Protein AF-A0LBR7-F1 (afdb_monomer_lite)

pLDDT: mean 91.7, std 7.17, range [56.09, 98.31]

Organism: Magnetococcus marinus (strain ATCC BAA-1437 / JCM 17883 / MC-1) (NCBI:txid156889)

Structure (mmCIF, N/CA/C/O backbone):
data_AF-A0LBR7-F1
#
_entry.id   AF-A0LBR7-F1
#
loop_
_atom_site.group_PDB
_atom_site.id
_atom_site.type_symbol
_atom_site.label_atom_id
_atom_site.label_alt_id
_atom_site.label_comp_id
_atom_site.label_asym_id
_atom_site.label_entity_id
_atom_site.label_seq_id
_atom_site.pdbx_PDB_ins_code
_atom_site.Cartn_x
_atom_site.Cartn_y
_atom_site.Cartn_z
_atom_site.occupancy
_atom_site.B_iso_or_equiv
_atom_site.auth_seq_id
_atom_site.auth_comp_id
_atom_site.auth_asym_id
_atom_site.auth_atom_id
_atom_site.pdbx_PDB_model_num
ATOM 1 N N . MET A 1 1 ? -5.118 -0.762 -1.956 1.00 64.50 1 MET A N 1
ATOM 2 C CA . MET A 1 1 ? -4.131 0.347 -2.030 1.00 64.50 1 MET A CA 1
ATOM 3 C C . MET A 1 1 ? -2.705 -0.178 -2.137 1.00 64.50 1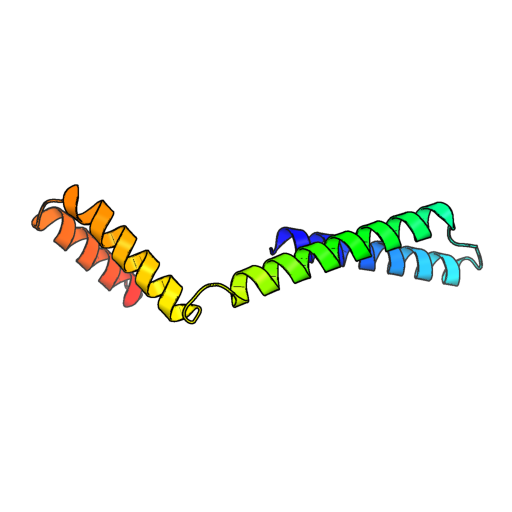 MET A C 1
ATOM 5 O O . MET A 1 1 ? -2.023 0.238 -3.063 1.00 64.50 1 MET A O 1
ATOM 9 N N . ILE A 1 2 ? -2.283 -1.104 -1.261 1.00 73.31 2 ILE A N 1
ATOM 10 C CA . ILE A 1 2 ? -0.970 -1.776 -1.346 1.00 73.31 2 ILE A CA 1
ATOM 11 C C . ILE A 1 2 ? -0.795 -2.463 -2.710 1.00 73.31 2 ILE A C 1
ATOM 13 O O . ILE A 1 2 ? 0.183 -2.206 -3.394 1.00 73.31 2 ILE A O 1
ATOM 17 N N . THR A 1 3 ? -1.808 -3.200 -3.175 1.00 88.44 3 THR A N 1
ATOM 18 C CA . THR A 1 3 ? -1.817 -3.851 -4.499 1.00 88.44 3 THR A CA 1
ATOM 19 C C . THR A 1 3 ? -1.590 -2.876 -5.662 1.00 88.44 3 THR A C 1
ATOM 21 O O . THR A 1 3 ? -0.689 -3.071 -6.466 1.00 88.44 3 THR A O 1
ATOM 24 N N . LEU A 1 4 ? -2.333 -1.764 -5.706 1.00 91.31 4 LEU A N 1
ATOM 25 C CA . LEU A 1 4 ? -2.198 -0.746 -6.757 1.00 91.31 4 LEU A CA 1
ATOM 26 C C . LEU A 1 4 ? -0.827 -0.051 -6.737 1.00 91.31 4 LEU A C 1
ATOM 28 O O . LEU A 1 4 ? -0.295 0.295 -7.790 1.00 91.31 4 LEU A O 1
ATOM 32 N N . GLN A 1 5 ? -0.253 0.156 -5.550 1.00 92.44 5 GLN A N 1
ATOM 33 C CA . GLN A 1 5 ? 1.090 0.713 -5.407 1.00 92.44 5 GLN A CA 1
ATOM 34 C C . GLN A 1 5 ? 2.148 -0.270 -5.929 1.00 92.44 5 GLN A C 1
ATOM 36 O O . GLN A 1 5 ? 3.026 0.148 -6.681 1.00 92.44 5 GLN A O 1
ATOM 41 N N . SER A 1 6 ? 2.027 -1.559 -5.600 1.00 94.94 6 SER A N 1
ATOM 42 C CA . SER A 1 6 ? 2.919 -2.610 -6.102 1.00 94.94 6 SER A CA 1
ATOM 43 C C . SER A 1 6 ? 2.836 -2.764 -7.622 1.00 94.94 6 SER A C 1
ATOM 45 O O . SER A 1 6 ? 3.864 -2.876 -8.278 1.00 94.94 6 SER A O 1
ATOM 47 N N . GLU A 1 7 ? 1.640 -2.683 -8.209 1.00 96.25 7 GLU A N 1
ATOM 48 C CA . GLU A 1 7 ? 1.461 -2.707 -9.669 1.00 96.25 7 GLU A CA 1
ATOM 49 C C . GLU A 1 7 ? 2.123 -1.507 -10.368 1.00 96.25 7 GLU A C 1
ATOM 51 O O . GLU A 1 7 ? 2.702 -1.652 -11.442 1.00 96.25 7 GLU A O 1
ATOM 56 N N . ILE A 1 8 ? 2.045 -0.311 -9.771 1.00 97.50 8 ILE A N 1
ATOM 57 C CA . ILE A 1 8 ? 2.734 0.888 -10.278 1.00 97.50 8 ILE A CA 1
ATOM 58 C C . ILE A 1 8 ? 4.251 0.691 -10.237 1.00 97.50 8 ILE A C 1
ATOM 60 O O . ILE A 1 8 ? 4.932 1.046 -11.200 1.00 97.50 8 ILE A O 1
ATOM 64 N N . THR A 1 9 ? 4.773 0.144 -9.137 1.00 97.81 9 THR A N 1
ATOM 65 C CA . THR A 1 9 ? 6.200 -0.167 -8.993 1.00 97.81 9 THR A CA 1
ATOM 66 C C . THR A 1 9 ? 6.637 -1.188 -10.038 1.00 97.81 9 THR A C 1
ATOM 68 O O . THR A 1 9 ? 7.562 -0.907 -10.788 1.00 97.81 9 THR A O 1
ATOM 71 N N . ALA A 1 10 ? 5.894 -2.282 -10.208 1.00 97.81 10 ALA A N 1
ATOM 72 C CA . ALA A 1 10 ? 6.210 -3.309 -11.196 1.00 97.81 10 ALA A CA 1
ATOM 73 C C . ALA A 1 10 ? 6.297 -2.755 -12.632 1.00 97.81 10 ALA A C 1
ATOM 75 O O . ALA A 1 10 ? 7.208 -3.108 -13.375 1.00 97.81 10 ALA A O 1
ATOM 76 N N . ILE A 1 11 ? 5.395 -1.847 -13.030 1.00 97.44 11 ILE A N 1
ATOM 77 C CA . ILE A 1 11 ? 5.459 -1.217 -14.363 1.00 97.44 11 ILE A CA 1
ATOM 78 C C . ILE A 1 11 ? 6.687 -0.303 -14.492 1.00 97.44 11 ILE A C 1
ATOM 80 O O . ILE A 1 11 ? 7.305 -0.249 -15.555 1.00 97.44 11 ILE A O 1
ATOM 84 N N . ARG A 1 12 ? 7.054 0.425 -13.430 1.00 98.06 12 ARG A N 1
ATOM 85 C CA . ARG A 1 12 ? 8.271 1.254 -13.427 1.00 98.06 12 ARG A CA 1
ATOM 86 C C . ARG A 1 12 ? 9.522 0.396 -13.560 1.00 98.06 12 ARG A C 1
ATOM 88 O O . ARG A 1 12 ? 10.384 0.746 -14.361 1.00 98.06 12 ARG A O 1
ATOM 95 N N . ASP A 1 13 ? 9.573 -0.722 -12.846 1.00 98.31 13 ASP A N 1
ATOM 96 C CA . ASP A 1 13 ? 10.689 -1.662 -12.904 1.00 98.31 13 ASP A CA 1
ATOM 97 C C . ASP A 1 13 ? 10.813 -2.258 -14.307 1.00 98.31 13 ASP A C 1
ATOM 99 O O . ASP A 1 13 ? 11.891 -2.224 -14.886 1.00 98.31 13 ASP A O 1
ATOM 103 N N . GLN A 1 14 ? 9.704 -2.679 -14.925 1.00 97.50 14 GLN A N 1
ATOM 104 C CA . GLN A 1 14 ? 9.696 -3.158 -16.314 1.00 97.50 14 GLN A CA 1
ATOM 105 C C . GLN A 1 14 ? 10.230 -2.112 -17.305 1.00 97.50 14 GLN A C 1
ATOM 107 O O . GLN A 1 14 ? 11.018 -2.444 -18.190 1.00 97.50 14 GLN A O 1
ATOM 112 N N . ILE A 1 15 ? 9.820 -0.847 -17.158 1.00 97.50 15 ILE A N 1
ATOM 113 C CA . ILE A 1 15 ? 10.325 0.258 -17.985 1.00 97.50 15 ILE A CA 1
ATOM 114 C C . ILE A 1 15 ? 11.829 0.455 -17.770 1.00 97.50 15 ILE A C 1
ATOM 116 O O . ILE A 1 15 ? 12.567 0.584 -18.746 1.00 97.50 15 ILE A O 1
ATOM 120 N N . ALA A 1 16 ? 12.287 0.452 -16.518 1.00 97.38 16 ALA A N 1
ATOM 121 C CA . ALA A 1 16 ? 13.696 0.612 -16.181 1.00 97.38 16 ALA A CA 1
ATOM 122 C C . ALA A 1 16 ? 14.546 -0.552 -16.712 1.00 97.38 16 ALA A C 1
ATOM 124 O O . ALA A 1 16 ? 15.589 -0.322 -17.319 1.00 97.38 16 ALA A O 1
ATOM 125 N N . THR A 1 17 ? 14.082 -1.795 -16.565 1.00 97.19 17 THR A N 1
ATOM 126 C CA . THR A 1 17 ? 14.752 -2.985 -17.104 1.00 97.19 17 THR A CA 1
ATOM 127 C C . THR A 1 17 ? 14.873 -2.919 -18.624 1.00 97.19 17 THR A C 1
ATOM 129 O O . THR A 1 17 ? 15.953 -3.173 -19.155 1.00 97.19 17 THR A O 1
ATOM 132 N N . ALA A 1 18 ? 13.807 -2.536 -19.332 1.00 95.50 18 ALA A N 1
ATOM 133 C CA . ALA A 1 18 ? 13.859 -2.378 -20.785 1.00 95.50 18 ALA A CA 1
ATOM 134 C C . ALA A 1 18 ? 14.827 -1.261 -21.216 1.00 95.50 18 ALA A C 1
ATOM 136 O O . ALA A 1 18 ? 15.508 -1.391 -22.235 1.00 95.50 18 ALA A O 1
ATOM 137 N N . ASP A 1 19 ? 14.925 -0.178 -20.439 1.00 95.62 19 ASP A N 1
ATOM 138 C CA . ASP A 1 19 ? 15.894 0.892 -20.691 1.00 95.62 19 ASP A CA 1
ATOM 139 C C . ASP A 1 19 ? 17.339 0.416 -20.494 1.00 95.62 19 ASP A C 1
ATOM 141 O O . ASP A 1 19 ? 18.174 0.641 -21.370 1.00 95.62 19 ASP A O 1
ATOM 145 N N . LEU A 1 20 ? 17.619 -0.330 -19.421 1.00 96.69 20 LEU A N 1
ATOM 146 C CA . LEU A 1 20 ? 18.932 -0.939 -19.184 1.00 96.69 20 LEU A CA 1
ATOM 147 C C . LEU A 1 20 ? 19.323 -1.912 -20.305 1.00 96.69 20 LEU A C 1
ATOM 149 O O . LEU A 1 20 ? 20.449 -1.870 -20.795 1.00 96.69 20 LEU A O 1
ATOM 153 N N . GLN A 1 21 ? 18.388 -2.745 -20.768 1.00 95.00 21 GLN A N 1
ATOM 154 C CA . GLN A 1 21 ? 18.619 -3.645 -21.904 1.00 95.00 21 GLN A CA 1
ATOM 155 C C . GLN A 1 21 ? 18.917 -2.875 -23.195 1.00 95.00 21 GLN A C 1
ATOM 157 O O . GLN A 1 21 ? 19.829 -3.248 -23.938 1.00 95.00 21 GLN A O 1
ATOM 162 N N . ARG A 1 22 ? 18.193 -1.776 -23.454 1.00 95.25 22 ARG A N 1
ATOM 163 C CA . ARG A 1 22 ? 18.468 -0.885 -24.590 1.00 95.25 22 ARG A CA 1
ATOM 164 C C . ARG A 1 22 ? 19.888 -0.329 -24.520 1.00 95.25 22 ARG A C 1
ATOM 166 O O . ARG A 1 22 ? 20.597 -0.356 -25.519 1.00 95.25 22 ARG A O 1
ATOM 173 N N . GLN A 1 23 ? 20.294 0.169 -23.353 1.00 94.38 23 GLN A N 1
ATOM 174 C CA . GLN A 1 23 ? 21.625 0.743 -23.142 1.00 94.38 23 GLN A CA 1
ATOM 175 C C . GLN A 1 23 ? 22.734 -0.302 -23.325 1.00 94.38 23 GLN A C 1
ATOM 177 O O . GLN A 1 23 ? 23.724 -0.016 -23.989 1.00 94.38 23 GLN A O 1
ATO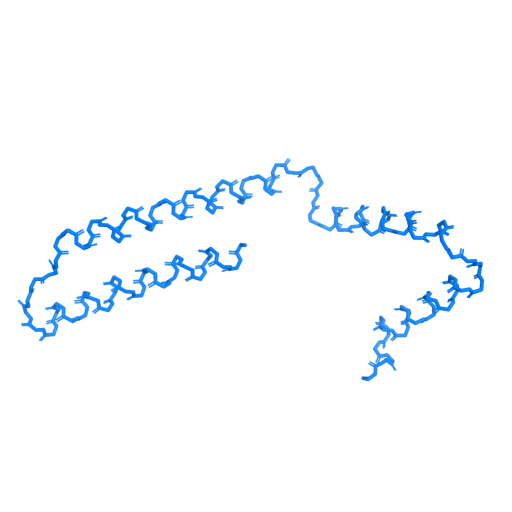M 182 N N . ALA A 1 24 ? 22.546 -1.515 -22.798 1.00 95.06 24 ALA A N 1
ATOM 183 C CA . ALA A 1 24 ? 23.533 -2.590 -22.883 1.00 95.06 24 ALA A CA 1
ATOM 184 C C . ALA A 1 24 ? 23.719 -3.134 -24.309 1.00 95.06 24 ALA A C 1
ATOM 186 O O . ALA A 1 24 ? 24.826 -3.490 -24.698 1.00 95.06 24 ALA A O 1
ATOM 187 N N . THR A 1 25 ? 22.639 -3.210 -25.091 1.00 93.12 25 THR A N 1
ATOM 188 C CA . THR A 1 25 ? 22.661 -3.804 -26.441 1.00 93.12 25 THR A CA 1
ATOM 189 C C . THR A 1 25 ? 22.811 -2.779 -27.566 1.00 93.12 25 THR A C 1
ATOM 191 O O . THR A 1 25 ? 22.995 -3.165 -28.717 1.00 93.12 25 THR A O 1
ATOM 194 N N . GLY A 1 26 ? 22.669 -1.481 -27.271 1.00 90.31 26 GLY A N 1
ATOM 195 C CA . GLY A 1 26 ? 22.564 -0.427 -28.288 1.00 90.31 26 GLY A CA 1
ATOM 196 C C . GLY A 1 26 ? 21.288 -0.515 -29.141 1.00 90.31 26 GLY A C 1
ATOM 197 O O . GLY A 1 26 ? 21.168 0.188 -30.144 1.00 90.31 26 GLY A O 1
ATOM 198 N N . GLY A 1 27 ? 20.344 -1.387 -28.769 1.00 89.12 27 GLY A N 1
ATOM 199 C CA . GLY A 1 27 ? 19.101 -1.623 -29.496 1.00 89.12 27 GLY A CA 1
ATOM 200 C C . GLY A 1 27 ? 18.069 -0.505 -29.329 1.00 89.12 27 GLY A C 1
ATOM 201 O O . GLY A 1 27 ? 18.323 0.552 -28.751 1.00 89.12 27 GLY A O 1
ATOM 202 N N . ARG A 1 28 ? 16.850 -0.741 -29.824 1.00 90.62 28 ARG A N 1
ATOM 203 C CA . ARG A 1 28 ? 15.694 0.147 -29.620 1.00 90.62 28 ARG A CA 1
ATOM 204 C C . ARG A 1 28 ? 14.651 -0.545 -28.751 1.00 90.62 28 ARG A C 1
ATOM 206 O O . ARG A 1 28 ? 14.431 -1.743 -28.883 1.00 90.62 28 ARG A O 1
ATOM 213 N N . ILE A 1 29 ? 13.991 0.226 -27.891 1.00 92.19 29 ILE A N 1
ATOM 214 C CA . ILE A 1 29 ? 12.804 -0.241 -27.163 1.00 92.19 29 ILE A CA 1
ATOM 215 C C . ILE A 1 29 ? 11.632 -0.300 -28.148 1.00 92.19 29 ILE A C 1
ATOM 217 O O . ILE A 1 29 ? 11.471 0.612 -28.963 1.00 92.19 29 ILE A O 1
ATOM 221 N N . ASP A 1 30 ? 10.796 -1.334 -28.045 1.00 94.38 30 ASP A N 1
ATOM 222 C CA . ASP A 1 30 ? 9.520 -1.395 -28.763 1.00 94.38 30 ASP A CA 1
ATOM 223 C C . ASP A 1 30 ? 8.633 -0.204 -28.353 1.00 94.38 30 ASP A C 1
ATOM 225 O O . ASP A 1 30 ? 8.154 -0.103 -27.218 1.00 94.38 30 ASP A O 1
ATOM 229 N N . ALA A 1 31 ? 8.412 0.708 -29.301 1.00 94.88 31 ALA A N 1
ATOM 230 C CA . ALA A 1 31 ? 7.636 1.923 -29.094 1.00 94.88 31 ALA A CA 1
ATOM 231 C C . ALA A 1 31 ? 6.168 1.637 -28.732 1.00 94.88 31 ALA A C 1
ATOM 233 O O . ALA A 1 31 ? 5.594 2.344 -27.899 1.00 94.88 31 ALA A O 1
ATOM 234 N N . ALA A 1 32 ? 5.563 0.592 -29.308 1.00 96.81 32 ALA A N 1
ATOM 235 C CA . ALA A 1 32 ? 4.183 0.215 -29.020 1.00 96.81 32 ALA A CA 1
ATOM 236 C C . ALA A 1 32 ? 4.063 -0.361 -27.604 1.00 96.81 32 ALA A C 1
ATOM 238 O O . ALA A 1 32 ? 3.154 0.002 -26.851 1.00 96.81 32 ALA A O 1
ATOM 239 N N . TRP A 1 33 ? 5.006 -1.215 -27.198 1.00 97.12 33 TRP A N 1
ATOM 240 C CA . TRP A 1 33 ? 5.096 -1.677 -25.813 1.00 97.12 33 TRP A CA 1
ATOM 2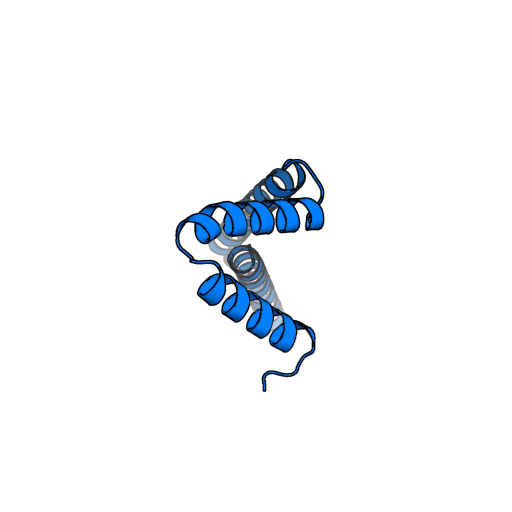41 C C . TRP A 1 33 ? 5.303 -0.517 -24.830 1.00 97.12 33 TRP A C 1
ATOM 243 O O . TRP A 1 33 ? 4.537 -0.394 -23.872 1.00 97.12 33 TRP A O 1
ATOM 253 N N . PHE A 1 34 ? 6.265 0.372 -25.091 1.00 96.62 34 PHE A N 1
ATOM 254 C CA . PHE A 1 34 ? 6.578 1.487 -24.195 1.00 96.62 34 PHE A CA 1
ATOM 255 C C . PHE A 1 34 ? 5.393 2.442 -24.031 1.00 96.62 34 PHE A C 1
ATOM 257 O O . PHE A 1 34 ? 5.082 2.871 -22.915 1.00 96.62 34 PHE A O 1
ATOM 264 N N . HIS A 1 35 ? 4.675 2.736 -25.121 1.00 97.62 35 HIS A N 1
ATOM 265 C CA . HIS A 1 35 ? 3.464 3.544 -25.046 1.00 97.62 35 HIS A CA 1
ATOM 266 C C . HIS A 1 35 ? 2.390 2.866 -24.185 1.00 97.62 35 HIS A C 1
ATOM 268 O O . HIS A 1 35 ? 1.831 3.520 -23.299 1.00 97.62 35 HIS A O 1
ATOM 274 N N . ARG A 1 36 ? 2.132 1.565 -24.382 1.00 98.00 36 ARG A N 1
ATOM 275 C CA . ARG A 1 36 ? 1.174 0.810 -23.554 1.00 98.00 36 ARG A CA 1
ATOM 276 C C . ARG A 1 36 ? 1.565 0.828 -22.077 1.00 98.00 36 ARG A C 1
ATOM 278 O O . ARG A 1 36 ? 0.710 1.102 -21.236 1.00 98.00 36 ARG A O 1
ATOM 285 N N . ALA A 1 37 ? 2.845 0.621 -21.764 1.00 97.62 37 ALA A N 1
ATOM 286 C CA . ALA A 1 37 ? 3.360 0.658 -20.397 1.00 97.62 37 ALA A CA 1
ATOM 287 C C . ALA A 1 37 ? 3.153 2.037 -19.743 1.00 97.62 37 ALA A C 1
ATOM 289 O O . ALA A 1 37 ? 2.645 2.125 -18.623 1.00 97.62 37 ALA A O 1
ATOM 290 N N . ARG A 1 38 ? 3.449 3.132 -20.460 1.00 97.94 38 ARG A N 1
ATOM 291 C CA . ARG A 1 38 ? 3.202 4.502 -19.972 1.00 97.94 38 ARG A CA 1
ATOM 292 C C . ARG A 1 38 ? 1.723 4.801 -19.758 1.00 97.94 38 ARG A C 1
ATOM 294 O O . ARG A 1 38 ? 1.372 5.418 -18.752 1.00 97.94 38 ARG A O 1
ATOM 301 N N . THR A 1 39 ? 0.860 4.370 -20.673 1.00 98.12 39 THR A N 1
ATOM 302 C CA . THR A 1 39 ? -0.593 4.548 -20.544 1.00 98.12 39 THR A CA 1
ATOM 303 C C . THR A 1 39 ? -1.127 3.787 -19.331 1.00 98.12 39 THR A C 1
ATOM 305 O O . THR A 1 39 ? -1.851 4.357 -18.514 1.00 98.12 39 THR A O 1
ATOM 308 N N . ALA A 1 40 ? -0.703 2.533 -19.143 1.00 97.69 40 ALA A N 1
ATOM 309 C CA . ALA A 1 40 ? -1.063 1.737 -17.972 1.00 97.69 40 ALA A CA 1
ATOM 310 C C . ALA A 1 40 ? -0.581 2.386 -16.661 1.00 97.69 40 ALA A C 1
ATOM 312 O O . ALA A 1 40 ? -1.352 2.481 -15.702 1.00 97.69 40 ALA A O 1
ATOM 313 N N . LEU A 1 41 ? 0.660 2.889 -16.631 1.00 98.00 41 LEU A N 1
ATOM 314 C CA . LEU A 1 41 ? 1.220 3.601 -15.482 1.00 98.00 41 LEU A CA 1
ATOM 315 C C . LEU A 1 41 ? 0.386 4.837 -15.123 1.00 98.00 41 LEU A C 1
ATOM 317 O O . LEU A 1 41 ? -0.001 4.998 -13.963 1.00 98.00 41 LEU A O 1
ATOM 321 N N . ARG A 1 42 ? 0.071 5.677 -16.117 1.00 97.81 42 ARG A N 1
ATOM 322 C CA . ARG A 1 42 ? -0.739 6.886 -15.933 1.00 97.81 42 ARG A CA 1
ATOM 323 C C . ARG A 1 42 ? -2.111 6.553 -15.352 1.00 97.81 42 ARG A C 1
ATOM 325 O O . ARG A 1 42 ? -2.485 7.114 -14.325 1.00 97.81 42 ARG A O 1
ATOM 332 N N . HIS A 1 43 ? -2.832 5.599 -15.942 1.00 97.62 43 HIS A N 1
ATOM 333 C CA . HIS A 1 43 ? -4.156 5.213 -15.449 1.00 97.62 43 HIS A CA 1
ATOM 334 C C . HIS A 1 43 ? -4.125 4.710 -14.003 1.00 97.62 43 HIS A C 1
ATOM 336 O O . HIS A 1 43 ? -4.996 5.066 -13.203 1.00 97.62 43 HIS A O 1
ATOM 342 N N . LYS A 1 44 ? -3.122 3.903 -13.636 1.00 96.88 44 LYS A N 1
ATOM 343 C CA . LYS A 1 44 ? -2.984 3.405 -12.260 1.00 96.88 44 LYS A CA 1
ATOM 344 C C . LYS A 1 44 ? -2.640 4.527 -11.277 1.00 96.88 44 LYS A C 1
ATOM 346 O O . LYS A 1 44 ? -3.211 4.560 -10.188 1.00 96.88 44 LYS A O 1
ATOM 351 N N . GLN A 1 45 ? -1.783 5.4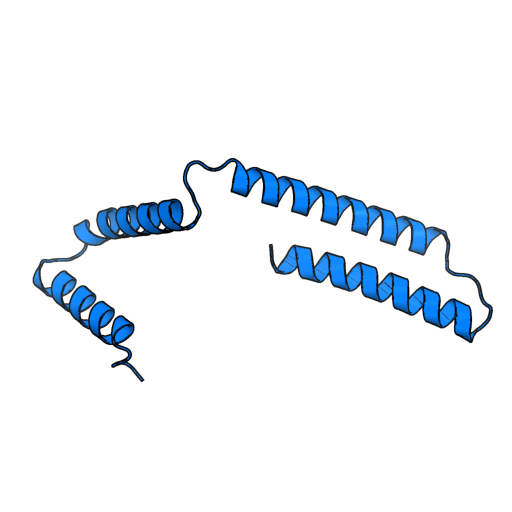73 -11.664 1.00 96.88 45 GLN A N 1
ATOM 352 C CA . GLN A 1 45 ? -1.463 6.654 -10.853 1.00 96.88 45 GLN A CA 1
ATOM 353 C C . GLN A 1 45 ? -2.682 7.556 -10.634 1.00 96.88 45 GLN A C 1
ATOM 355 O O . GLN A 1 45 ? -2.956 7.937 -9.498 1.00 96.88 45 GLN A O 1
ATOM 360 N N . GLU A 1 46 ? -3.452 7.842 -11.684 1.00 97.00 46 GLU A N 1
ATOM 361 C CA . GLU A 1 46 ? -4.693 8.621 -11.584 1.00 97.00 46 GLU A CA 1
ATOM 362 C C . GLU A 1 46 ? -5.709 7.931 -10.667 1.00 97.00 46 GLU A C 1
ATOM 364 O O . GLU A 1 46 ? -6.342 8.565 -9.823 1.00 97.00 46 GLU A O 1
ATOM 369 N N . ARG A 1 47 ? -5.840 6.607 -10.784 1.00 95.69 47 ARG A N 1
ATOM 370 C CA . ARG A 1 47 ? -6.737 5.813 -9.942 1.00 95.69 47 ARG A CA 1
ATOM 371 C C . ARG A 1 47 ? -6.297 5.818 -8.473 1.00 95.69 47 ARG A C 1
ATOM 373 O O . ARG A 1 47 ? -7.144 5.934 -7.590 1.00 95.69 47 ARG A O 1
ATOM 380 N N . LEU A 1 48 ? -4.991 5.754 -8.206 1.00 94.94 48 LEU A N 1
ATOM 381 C CA . LEU A 1 48 ? -4.442 5.890 -6.856 1.00 94.94 48 LEU A CA 1
ATOM 382 C C . LEU A 1 48 ? -4.672 7.298 -6.291 1.00 94.94 48 LEU A C 1
ATOM 384 O O . LEU A 1 48 ? -5.020 7.426 -5.119 1.00 94.94 48 LEU A O 1
ATOM 388 N N . ALA A 1 49 ? -4.498 8.340 -7.107 1.00 94.44 49 ALA A N 1
ATOM 389 C CA . ALA A 1 49 ? -4.746 9.722 -6.709 1.00 94.44 49 ALA A CA 1
ATOM 390 C C . ALA A 1 49 ? -6.216 9.936 -6.325 1.00 94.44 49 ALA A C 1
ATOM 392 O O . ALA A 1 49 ? -6.479 10.436 -5.235 1.00 94.44 49 ALA A O 1
ATOM 393 N N . ARG A 1 50 ? -7.162 9.454 -7.146 1.00 94.50 50 ARG A N 1
ATOM 394 C CA . ARG A 1 50 ? -8.601 9.490 -6.826 1.00 94.50 50 ARG A CA 1
ATOM 395 C C . ARG A 1 50 ? -8.924 8.771 -5.519 1.00 94.50 50 ARG A C 1
ATOM 397 O O . ARG A 1 50 ? -9.685 9.287 -4.713 1.00 94.50 50 ARG A O 1
ATOM 404 N N . PHE A 1 51 ? -8.324 7.604 -5.282 1.00 90.19 51 PHE A N 1
ATOM 405 C CA . PHE A 1 51 ? -8.535 6.860 -4.039 1.00 90.19 51 PHE A CA 1
ATOM 406 C C . PHE A 1 51 ? -7.988 7.604 -2.813 1.00 90.19 51 PHE A C 1
ATOM 408 O O . PHE A 1 51 ? -8.653 7.677 -1.784 1.00 90.19 51 PHE A O 1
ATOM 415 N N . LYS A 1 52 ? -6.787 8.186 -2.923 1.00 89.50 52 LYS A N 1
ATOM 416 C CA . LYS A 1 52 ? -6.201 9.004 -1.851 1.00 89.50 52 LYS A CA 1
ATOM 417 C C . LYS A 1 52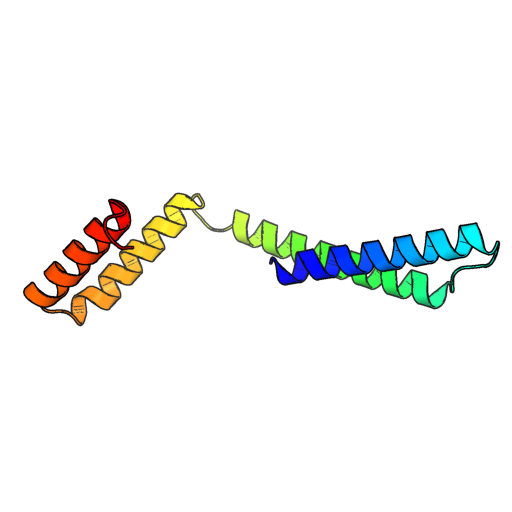 ? -7.051 10.233 -1.561 1.00 89.50 52 LYS A C 1
ATOM 419 O O . LYS A 1 52 ? -7.267 10.542 -0.396 1.00 89.50 52 LYS A O 1
ATOM 424 N N . GLU A 1 53 ? -7.536 10.900 -2.600 1.00 92.50 53 GLU A N 1
ATOM 425 C CA . GLU A 1 53 ? -8.394 12.070 -2.455 1.00 92.50 53 GLU A CA 1
ATOM 426 C C . GLU A 1 53 ? -9.724 11.713 -1.800 1.00 92.50 53 GLU A C 1
ATOM 428 O O . GLU A 1 53 ? -10.127 12.351 -0.835 1.00 92.50 53 GLU A O 1
ATOM 433 N N . HIS A 1 54 ? -10.338 10.608 -2.223 1.00 89.06 54 HIS A N 1
ATOM 434 C CA . HIS A 1 54 ? -11.536 10.097 -1.574 1.00 89.06 54 HIS A CA 1
ATOM 435 C C . HIS A 1 54 ? -11.307 9.832 -0.077 1.00 89.06 54 HIS A C 1
ATOM 437 O O . HIS A 1 54 ? -12.088 10.297 0.746 1.00 89.06 54 HIS A O 1
ATOM 443 N N . ILE A 1 55 ? -10.200 9.182 0.302 1.00 86.00 55 ILE A N 1
ATOM 444 C CA . ILE A 1 55 ? -9.864 8.956 1.719 1.00 86.00 55 ILE A CA 1
ATOM 445 C C . ILE A 1 55 ? -9.682 10.269 2.490 1.00 86.00 55 ILE A C 1
ATOM 447 O O . ILE A 1 55 ? -10.071 10.338 3.654 1.00 86.00 55 ILE A O 1
ATOM 451 N N . ARG A 1 56 ? -9.078 11.294 1.878 1.00 85.06 56 ARG A N 1
ATOM 452 C CA . ARG A 1 56 ? -8.932 12.619 2.505 1.00 85.06 56 ARG A CA 1
ATOM 453 C C . ARG A 1 56 ? -10.265 13.343 2.655 1.00 85.06 56 ARG A C 1
ATOM 455 O O . ARG A 1 56 ? -10.423 14.080 3.616 1.00 85.06 56 ARG A O 1
ATOM 462 N N . SER A 1 57 ? -11.196 13.121 1.728 1.00 86.50 57 SER A N 1
ATOM 463 C CA . SER A 1 57 ? -12.531 13.725 1.754 1.00 86.50 57 SER A CA 1
ATOM 464 C C . SER A 1 57 ? -13.450 13.130 2.825 1.00 86.50 57 SER A C 1
ATOM 466 O O . SER A 1 57 ? -14.469 13.729 3.157 1.00 86.50 57 SER A O 1
ATOM 468 N N . LEU A 1 58 ? -13.107 11.956 3.372 1.00 83.81 58 LEU A N 1
ATOM 469 C CA . LEU A 1 58 ? -13.874 11.360 4.461 1.00 83.81 58 LEU A CA 1
ATOM 470 C C . LEU A 1 58 ? -13.767 12.237 5.720 1.00 83.81 58 LEU A C 1
ATOM 472 O O . LEU A 1 58 ? -12.659 12.636 6.082 1.00 83.81 58 LEU A O 1
ATOM 476 N N . PRO A 1 59 ? -14.887 12.492 6.418 1.00 82.81 59 PRO A N 1
ATOM 477 C CA . PRO A 1 59 ? -14.907 13.364 7.585 1.00 82.81 59 PRO A CA 1
ATOM 478 C C . PRO A 1 59 ? -14.079 12.786 8.734 1.00 82.81 59 PRO A C 1
ATOM 480 O O . PRO A 1 59 ? -14.041 11.565 8.931 1.00 82.81 59 PRO A O 1
ATOM 483 N N . GLY A 1 60 ? -13.483 13.680 9.521 1.00 82.81 60 GLY A N 1
ATOM 484 C CA . GLY A 1 60 ? -12.628 13.358 10.662 1.00 82.81 60 GLY A CA 1
ATOM 485 C C . GLY A 1 60 ? -11.242 12.860 10.261 1.00 82.81 60 GLY A C 1
ATOM 486 O O . GLY A 1 60 ? -11.010 12.472 9.113 1.00 82.81 60 GLY A O 1
ATOM 487 N N . ASP A 1 61 ? -10.292 12.864 11.192 1.00 85.75 61 ASP A N 1
ATOM 488 C CA . ASP A 1 61 ? -8.964 12.311 10.920 1.00 85.75 61 ASP A CA 1
ATOM 489 C C . ASP A 1 61 ? -8.969 10.763 10.908 1.00 85.75 61 ASP A C 1
ATOM 491 O O . ASP A 1 61 ? -9.985 10.094 11.120 1.00 85.75 61 ASP A O 1
ATOM 495 N N . ARG A 1 62 ? -7.822 10.145 10.594 1.00 83.50 62 ARG A N 1
ATOM 496 C CA . ARG A 1 62 ? -7.719 8.677 10.530 1.00 83.50 62 ARG A CA 1
ATOM 497 C C . ARG A 1 62 ? -8.005 8.008 11.880 1.00 83.50 62 ARG A C 1
ATOM 499 O O . ARG A 1 62 ? -8.579 6.918 11.875 1.00 83.50 62 ARG A O 1
ATOM 506 N N . GLN A 1 63 ? -7.554 8.599 12.985 1.00 86.06 63 GLN A N 1
ATOM 507 C CA . GLN A 1 63 ? -7.759 8.047 14.323 1.00 86.06 63 GLN A CA 1
ATOM 508 C C . GLN A 1 63 ? -9.218 8.176 14.730 1.00 86.06 63 GLN A C 1
ATOM 510 O O . GLN A 1 63 ? -9.804 7.194 15.168 1.00 86.06 63 GLN A O 1
ATOM 515 N N . GLU A 1 64 ? -9.833 9.324 14.465 1.00 87.88 64 GLU A N 1
ATOM 516 C CA . GLU A 1 64 ? -11.248 9.560 14.728 1.00 87.88 64 GLU A CA 1
ATOM 517 C C . GLU A 1 64 ? -12.139 8.575 13.956 1.00 87.88 64 GLU A C 1
ATOM 519 O O . GLU A 1 64 ? -13.071 7.998 14.512 1.00 87.88 64 GLU A O 1
ATOM 524 N N . ARG A 1 65 ? -11.828 8.300 12.681 1.00 84.94 65 ARG A N 1
ATOM 525 C CA . ARG A 1 65 ? -12.540 7.265 11.908 1.00 84.94 65 ARG A CA 1
ATOM 526 C C . ARG A 1 65 ? -12.331 5.861 12.468 1.00 84.94 65 ARG A C 1
ATOM 528 O O . ARG A 1 65 ? -13.267 5.068 12.475 1.00 84.94 65 ARG A O 1
ATOM 535 N N . LYS A 1 66 ? -11.113 5.538 12.918 1.00 88.88 66 LYS A N 1
ATOM 536 C CA . LYS A 1 66 ? -10.811 4.243 13.546 1.00 88.88 66 LYS A CA 1
ATOM 537 C C . LYS A 1 66 ? -11.582 4.086 14.857 1.00 88.88 66 LYS A C 1
ATOM 539 O O . LYS A 1 66 ? -12.094 3.001 15.104 1.00 88.88 66 LYS A O 1
ATOM 544 N N . GLN A 1 67 ? -11.670 5.147 15.655 1.00 90.38 67 GLN A N 1
ATOM 545 C CA . GLN A 1 67 ? -12.422 5.154 16.903 1.00 90.38 67 GLN A CA 1
ATOM 546 C C . GLN A 1 67 ? -13.915 4.967 16.634 1.00 90.38 67 GLN A C 1
ATOM 548 O O . GLN A 1 67 ? -14.483 4.002 17.122 1.00 90.38 67 GLN A O 1
ATOM 553 N N . ARG A 1 68 ? -14.506 5.763 15.732 1.00 89.12 68 ARG A N 1
ATOM 554 C CA . ARG A 1 68 ? -15.920 5.610 15.347 1.00 89.12 68 ARG A CA 1
ATOM 555 C C . ARG A 1 68 ? -16.259 4.219 14.816 1.00 89.12 68 ARG A C 1
ATOM 557 O O . ARG A 1 68 ? -17.328 3.702 15.109 1.00 89.12 68 ARG A O 1
ATOM 564 N N . LEU A 1 69 ? -15.361 3.603 14.042 1.00 89.62 69 LEU A N 1
ATOM 565 C CA . LEU A 1 69 ? -15.556 2.226 13.584 1.00 89.62 69 LEU A CA 1
ATOM 566 C C . LEU A 1 69 ? -15.528 1.230 14.750 1.00 89.62 69 LEU A C 1
ATOM 568 O O . LEU A 1 69 ? -16.355 0.329 14.777 1.00 89.62 69 LEU A O 1
ATOM 572 N N . LYS A 1 70 ? -14.596 1.381 15.700 1.00 92.25 70 LYS A N 1
ATOM 573 C CA . LYS A 1 70 ? -14.555 0.537 16.903 1.00 92.25 70 LYS A CA 1
ATOM 574 C C . LYS A 1 70 ? -15.829 0.683 17.727 1.00 92.25 70 LYS A C 1
ATOM 576 O O . LYS A 1 70 ? -16.400 -0.332 18.094 1.00 92.25 70 LYS A O 1
ATOM 581 N N . ASP A 1 71 ? -16.280 1.913 17.954 1.00 94.25 71 ASP A N 1
ATOM 582 C CA . ASP A 1 71 ? -17.496 2.189 18.721 1.00 94.25 71 ASP A CA 1
ATOM 583 C C . ASP A 1 71 ? -18.722 1.565 18.034 1.00 94.25 71 ASP A C 1
ATOM 585 O O . ASP A 1 71 ? -19.515 0.895 18.683 1.00 94.25 71 ASP A O 1
ATOM 589 N N . ALA A 1 72 ? -18.834 1.684 16.703 1.00 92.94 72 ALA A N 1
ATOM 590 C CA . ALA A 1 72 ? -19.909 1.049 15.938 1.00 92.94 72 ALA A CA 1
ATOM 591 C C . ALA A 1 72 ? -19.852 -0.489 15.971 1.00 92.94 72 ALA A C 1
ATOM 593 O O . ALA A 1 72 ? -20.891 -1.137 16.023 1.00 92.94 72 ALA A O 1
ATOM 594 N N . ILE A 1 73 ? -18.653 -1.082 15.940 1.00 92.38 73 ILE A N 1
ATOM 595 C CA . ILE A 1 73 ? -18.481 -2.535 16.092 1.00 92.38 73 ILE A CA 1
ATOM 596 C C . ILE A 1 73 ? -18.908 -2.977 17.494 1.00 92.38 73 ILE A C 1
ATOM 598 O O . ILE A 1 73 ? -19.614 -3.972 17.612 1.00 92.38 73 ILE A O 1
ATOM 602 N N . ILE A 1 74 ? -18.503 -2.241 18.535 1.00 93.44 74 ILE A N 1
ATOM 603 C CA . ILE A 1 74 ? -18.905 -2.515 19.920 1.00 93.44 74 ILE A CA 1
ATOM 604 C C . ILE A 1 74 ? -20.425 -2.457 20.036 1.00 93.44 74 ILE A C 1
ATOM 606 O O . ILE A 1 74 ? -21.004 -3.392 20.565 1.00 93.44 74 ILE A O 1
ATOM 610 N N . GLU A 1 75 ? -21.070 -1.425 19.495 1.00 93.12 75 GLU A N 1
ATOM 611 C CA . GLU A 1 75 ? -22.530 -1.288 19.533 1.00 93.12 75 GLU A CA 1
ATOM 612 C C . GLU A 1 75 ? -23.244 -2.480 18.875 1.00 93.12 75 GLU A C 1
ATOM 614 O O . GLU A 1 75 ? -24.188 -3.024 19.439 1.00 93.12 75 GLU A O 1
ATOM 619 N N . VAL A 1 76 ? -22.769 -2.921 17.702 1.00 92.31 76 VAL A N 1
ATOM 620 C CA . VAL A 1 76 ? -23.347 -4.074 16.992 1.00 92.31 76 VAL A CA 1
ATOM 621 C C . VAL A 1 76 ? -23.149 -5.368 17.778 1.00 92.31 76 VAL A C 1
ATOM 623 O O . VAL A 1 76 ? -24.093 -6.136 17.917 1.00 92.31 76 VAL A O 1
ATOM 626 N N . LEU A 1 77 ? -21.940 -5.613 18.287 1.00 90.94 77 LEU A N 1
ATOM 627 C CA . LEU A 1 77 ? -21.617 -6.862 18.979 1.00 90.94 77 LEU A CA 1
ATOM 628 C C . LEU A 1 77 ? -22.201 -6.919 20.388 1.00 90.94 77 LEU A C 1
ATOM 630 O O . LEU A 1 77 ? -22.549 -7.995 20.855 1.00 90.94 77 LEU A O 1
ATOM 634 N N . ARG A 1 78 ? -22.327 -5.784 21.081 1.00 90.19 78 ARG A N 1
ATOM 635 C CA . ARG A 1 78 ? -22.771 -5.750 22.478 1.00 90.19 78 ARG A CA 1
ATOM 636 C C . ARG A 1 78 ? -24.164 -6.346 22.663 1.00 90.19 78 ARG A C 1
ATOM 638 O O . ARG A 1 78 ? -24.436 -6.881 23.734 1.00 90.19 78 ARG A O 1
ATOM 645 N N . ALA A 1 79 ? -25.010 -6.253 21.638 1.00 89.25 79 ALA A N 1
ATOM 646 C CA . ALA A 1 79 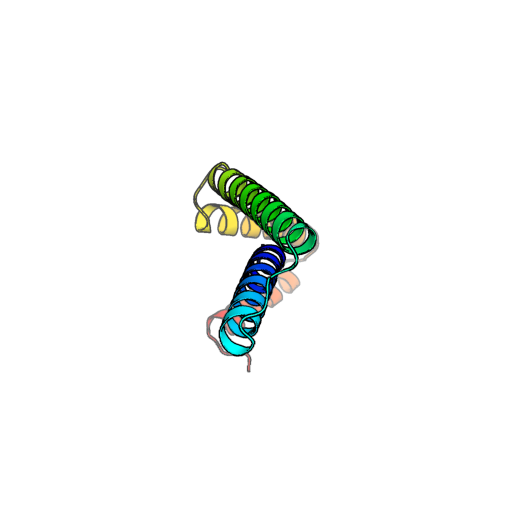? -26.352 -6.823 21.628 1.00 89.25 79 ALA A CA 1
ATOM 647 C C . ALA A 1 79 ? -26.365 -8.363 21.658 1.00 89.25 79 ALA A C 1
ATOM 649 O O . ALA A 1 79 ? -27.340 -8.939 22.135 1.00 89.25 79 ALA A O 1
ATOM 650 N N . ASP A 1 80 ? -25.299 -9.008 21.177 1.00 91.88 80 ASP A N 1
ATOM 651 C CA . ASP A 1 80 ? -25.205 -10.467 21.046 1.00 91.88 80 ASP A CA 1
ATOM 652 C C . ASP A 1 80 ? -24.517 -11.143 22.247 1.00 91.88 80 ASP A C 1
ATOM 654 O O . ASP A 1 80 ? -24.504 -12.368 22.318 1.00 91.88 80 ASP A O 1
ATOM 658 N N . TYR A 1 81 ? -23.942 -10.366 23.173 1.00 92.62 81 TYR A N 1
ATOM 659 C CA . TYR A 1 81 ? -23.165 -10.863 24.315 1.00 92.62 81 TYR A CA 1
ATOM 660 C C . TYR A 1 81 ? -23.876 -10.548 25.629 1.00 92.62 81 TYR A C 1
ATOM 662 O O . TYR A 1 81 ? -24.336 -9.417 25.830 1.00 92.62 81 TYR A O 1
ATOM 670 N N . ASP A 1 82 ? -23.911 -11.507 26.554 1.00 93.06 82 ASP A N 1
ATOM 671 C CA . ASP A 1 82 ? -24.295 -11.209 27.935 1.00 93.06 82 ASP A CA 1
ATOM 672 C C . ASP A 1 82 ? -23.171 -10.480 28.703 1.00 93.06 82 ASP A C 1
ATOM 674 O O . ASP A 1 82 ? -22.089 -10.206 28.175 1.00 93.06 82 ASP A O 1
ATOM 678 N N . ASP A 1 83 ? -23.452 -10.061 29.938 1.00 91.56 83 ASP A N 1
ATOM 679 C CA . ASP A 1 83 ? -22.519 -9.252 30.730 1.00 91.56 83 ASP A CA 1
ATOM 680 C C . ASP A 1 83 ? -21.234 -10.010 31.101 1.00 91.56 83 ASP A C 1
ATOM 682 O O . ASP A 1 83 ? -20.164 -9.394 31.161 1.00 91.56 83 ASP A O 1
ATOM 686 N N . ASP A 1 84 ? -21.322 -11.322 31.329 1.00 93.94 84 ASP A N 1
ATOM 687 C CA . ASP A 1 84 ? -20.187 -12.156 31.726 1.00 93.94 84 ASP A CA 1
ATOM 688 C C . ASP A 1 84 ? -19.322 -12.502 30.505 1.00 93.94 84 ASP A C 1
ATOM 690 O O . ASP A 1 84 ? -18.094 -12.367 30.552 1.00 93.94 84 ASP A O 1
ATOM 694 N N . GLU A 1 85 ? -19.950 -12.843 29.376 1.00 93.69 85 GLU A N 1
ATOM 695 C CA . GLU A 1 85 ? -19.275 -13.055 28.092 1.00 93.69 85 GLU A CA 1
ATOM 696 C C . GLU A 1 85 ? -18.578 -11.775 27.609 1.00 93.69 85 GLU A C 1
ATOM 698 O O . GLU A 1 85 ? -17.423 -11.804 27.174 1.00 93.69 85 GLU A O 1
ATOM 703 N N . TRP A 1 86 ? -19.245 -10.622 27.726 1.00 94.19 86 TRP A N 1
ATOM 704 C CA . TRP A 1 86 ? -18.656 -9.334 27.361 1.00 94.19 86 TRP A CA 1
ATOM 705 C C . TRP A 1 86 ? -17.446 -8.992 28.235 1.00 94.19 86 TRP A C 1
ATOM 707 O O . TRP A 1 86 ? -16.437 -8.480 27.743 1.00 94.19 86 TRP A O 1
ATOM 717 N N . ARG A 1 87 ? -17.519 -9.301 29.533 1.00 93.62 87 ARG A N 1
ATOM 718 C CA . ARG A 1 87 ? -16.411 -9.089 30.466 1.00 93.62 87 ARG A CA 1
ATOM 719 C C . ARG A 1 87 ? -15.195 -9.937 30.108 1.00 93.62 87 ARG A C 1
ATOM 721 O O . ARG A 1 87 ? -14.090 -9.404 30.098 1.00 93.62 87 ARG A O 1
ATOM 728 N N . GLN A 1 88 ? -15.399 -11.196 29.724 1.00 93.75 88 GLN A N 1
ATOM 729 C CA . GLN A 1 88 ? -14.314 -12.066 29.269 1.00 93.75 88 GLN A CA 1
ATOM 730 C C . GLN A 1 88 ? -13.604 -11.503 28.026 1.00 93.75 88 GLN A C 1
ATOM 732 O O . GLN A 1 88 ? -12.375 -11.495 27.970 1.00 93.75 88 GLN A O 1
ATOM 737 N N . VAL A 1 89 ? -14.362 -10.972 27.059 1.00 92.94 89 VAL A N 1
ATOM 738 C CA . VAL A 1 89 ? -13.797 -10.319 25.863 1.00 92.94 89 VAL A CA 1
ATOM 739 C C . VAL A 1 89 ? -12.968 -9.085 26.232 1.00 92.94 89 VAL A C 1
ATOM 741 O O . VAL A 1 89 ? -11.907 -8.851 25.648 1.00 92.94 89 VAL A O 1
ATOM 744 N N . LEU A 1 90 ? -13.435 -8.278 27.191 1.00 92.44 90 LEU A N 1
ATOM 745 C CA . LEU A 1 90 ? -12.699 -7.100 27.655 1.00 92.44 90 LEU A CA 1
ATOM 746 C C . LEU A 1 90 ? -11.405 -7.473 28.382 1.00 92.44 90 LEU A C 1
ATOM 748 O O . LEU A 1 90 ? -10.390 -6.812 28.154 1.00 92.44 90 LEU A O 1
ATOM 752 N N . ASP A 1 91 ? -11.434 -8.514 29.212 1.00 94.25 91 ASP A N 1
ATOM 753 C CA . ASP A 1 91 ? -10.257 -9.007 29.931 1.00 94.25 91 ASP A CA 1
ATOM 754 C C . ASP A 1 91 ? -9.191 -9.509 28.940 1.00 94.25 91 ASP A C 1
ATOM 756 O O . ASP A 1 91 ? -8.039 -9.075 28.997 1.00 94.25 91 ASP A O 1
ATOM 760 N N . GLU A 1 92 ? -9.585 -10.305 27.940 1.00 93.69 92 GLU A N 1
ATOM 761 C CA . GLU A 1 92 ? -8.676 -10.769 26.882 1.00 93.69 92 GLU A CA 1
ATOM 762 C C . GLU A 1 92 ? -8.106 -9.601 26.059 1.00 93.69 92 GLU A C 1
ATOM 764 O O . GLU A 1 92 ? -6.906 -9.537 25.777 1.00 93.69 92 GLU A O 1
ATOM 769 N N . ALA A 1 93 ? -8.942 -8.622 25.703 1.00 91.62 93 ALA A N 1
ATOM 770 C CA . ALA A 1 93 ? -8.484 -7.422 25.010 1.00 91.62 93 ALA A CA 1
ATOM 771 C C . ALA A 1 93 ? -7.476 -6.612 25.847 1.00 91.62 93 ALA A C 1
ATOM 773 O O . ALA A 1 93 ? -6.548 -6.023 25.280 1.00 91.62 93 ALA A O 1
ATOM 774 N N . HIS A 1 94 ? -7.639 -6.577 27.172 1.00 92.12 94 HIS A N 1
ATOM 775 C CA . HIS A 1 94 ? -6.699 -5.926 28.082 1.00 92.12 94 HIS A CA 1
ATOM 776 C C . HIS A 1 94 ? -5.363 -6.671 28.124 1.00 92.12 94 HIS A C 1
ATOM 778 O O . HIS A 1 94 ? -4.315 -6.048 27.958 1.00 92.12 94 HIS A O 1
ATOM 784 N N . ASP A 1 95 ? -5.401 -8.000 28.219 1.00 94.69 95 ASP A N 1
ATOM 785 C CA . ASP A 1 95 ? -4.203 -8.838 28.191 1.00 94.69 95 ASP A CA 1
ATOM 786 C C . ASP A 1 95 ? -3.421 -8.677 26.878 1.00 94.69 95 ASP A C 1
ATOM 788 O O . ASP A 1 95 ? -2.192 -8.566 26.891 1.00 94.69 95 ASP A O 1
ATOM 792 N N . ILE A 1 96 ? -4.110 -8.574 25.736 1.00 93.62 96 ILE A N 1
ATOM 793 C CA . ILE A 1 96 ? -3.475 -8.282 24.441 1.00 93.62 96 ILE A CA 1
ATOM 794 C C . ILE A 1 96 ? -2.805 -6.900 24.454 1.00 93.62 96 ILE A C 1
ATOM 796 O O . ILE A 1 96 ? -1.684 -6.752 23.963 1.00 93.62 96 ILE A O 1
ATOM 800 N N . LEU A 1 97 ? -3.470 -5.875 25.000 1.00 90.31 97 LEU A N 1
ATOM 801 C CA . LEU A 1 97 ? -2.923 -4.514 25.068 1.00 90.31 97 LEU A CA 1
ATOM 802 C C . LEU A 1 97 ? -1.702 -4.416 25.984 1.00 90.31 97 LEU A C 1
ATOM 804 O O . LEU A 1 97 ? -0.763 -3.682 25.673 1.00 90.31 97 LEU A O 1
ATOM 808 N N . GLU A 1 98 ? -1.706 -5.158 27.085 1.00 92.75 98 GLU A N 1
ATOM 809 C CA . GLU A 1 98 ? -0.593 -5.230 28.030 1.00 92.75 98 GLU A CA 1
ATOM 810 C C . GLU A 1 98 ? 0.528 -6.173 27.559 1.00 92.75 98 GLU A C 1
ATOM 812 O O . GLU A 1 98 ? 1.565 -6.272 28.214 1.00 92.75 98 GLU A O 1
ATOM 817 N N . GLY A 1 99 ? 0.351 -6.841 26.410 1.00 85.94 99 GLY A N 1
ATOM 818 C CA . GLY A 1 99 ? 1.330 -7.771 25.847 1.00 85.94 99 GLY A CA 1
ATOM 819 C C . GLY A 1 99 ? 1.477 -9.062 26.656 1.00 85.94 99 GLY A C 1
ATOM 820 O O . GLY A 1 99 ? 2.533 -9.689 26.623 1.00 85.94 99 GLY A O 1
ATOM 821 N N . LYS A 1 100 ? 0.438 -9.444 27.405 1.00 78.12 100 LYS A N 1
ATOM 822 C CA . LYS A 1 100 ? 0.391 -10.648 28.247 1.00 78.12 100 LYS A CA 1
ATOM 823 C C . LYS A 1 100 ? 0.019 -11.915 27.473 1.00 78.12 100 LYS A C 1
ATOM 825 O O . LYS A 1 100 ? 0.124 -13.009 28.022 1.00 78.12 100 LYS A O 1
ATOM 830 N N . VAL A 1 101 ? -0.367 -11.780 26.204 1.00 60.38 101 VAL A N 1
ATOM 831 C CA . VAL A 1 101 ? -0.628 -12.898 25.288 1.00 60.38 101 VAL A CA 1
ATOM 832 C C . VAL A 1 101 ? 0.600 -13.114 24.395 1.00 60.38 101 VAL A C 1
ATOM 834 O O . VAL A 1 101 ? 1.009 -12.197 23.681 1.00 60.38 101 VAL A O 1
ATOM 837 N N . ALA A 1 102 ? 1.201 -14.307 24.488 1.00 56.09 102 ALA A N 1
ATOM 838 C CA . ALA A 1 102 ? 2.353 -14.760 23.698 1.00 56.09 102 ALA A CA 1
ATOM 839 C C . ALA A 1 102 ? 1.935 -15.397 22.365 1.00 56.09 102 ALA A C 1
ATOM 841 O O . ALA A 1 102 ? 0.901 -16.103 22.354 1.00 56.09 102 ALA A O 1
#

Sequence (102 aa):
MITLQSEITAIRDQIATADLQRQATGGRIDAAWFHRARTALRHKQERLARFKEHIRSLPGDRQERKQRLKDAIIEVLRADYDDDEWRQVLDEAHDILEGKVA

Radius of gyration: 24.38 Å; chains: 1; bounding box: 50×28×61 Å

Foldseek 3Di:
DVVLVVVLVVLVVVVVVQVVVCVVVVHDRDPVVVVVSVVVNVVSVVVVVVVVVVVVPDPDDPVVVVVVVVVVVCVVCVVVDDPVRVVVVVVVVVCVVVVVPD

Secondary structure (DSSP, 8-state):
-HHHHHHHHHHHHHHHHHHHHHHHH-----HHHHHHHHHHHHHHHHHHHHHHHHHHHSSS-HHHHHHHHHHHHHHHHHTTS-HHHHHHHHHHHHHHHTT---